Protein AF-A0A7Y2L425-F1 (afdb_monomer_lite)

Radius of gyration: 16.46 Å; chains: 1; bounding box: 48×31×35 Å

Foldseek 3Di:
DDPPVVLADPQADEDDLVDQAKDWDDDPNDIWIAGSVRHTDPPPVVVVLLVVLVDDPQWAPKGAHPDLRHQWGIWTAHPVRDIDTGGDPVNCVSVVVVVVVVVVVVVVD

Structure (mmCIF, N/CA/C/O backbone):
data_AF-A0A7Y2L425-F1
#
_entry.id   AF-A0A7Y2L425-F1
#
loop_
_atom_site.group_PDB
_atom_site.id
_atom_site.type_symbol
_atom_site.label_atom_id
_atom_site.label_alt_id
_atom_site.label_comp_id
_atom_site.label_asym_id
_atom_site.label_entity_id
_atom_site.label_seq_id
_atom_site.pdbx_PDB_ins_code
_atom_site.Cartn_x
_atom_site.Cartn_y
_atom_site.Cartn_z
_atom_site.occupancy
_atom_site.B_iso_or_equiv
_atom_site.auth_seq_id
_atom_site.auth_comp_id
_atom_site.auth_asym_id
_atom_site.auth_atom_id
_atom_site.pdbx_PDB_model_num
ATOM 1 N N . MET A 1 1 ? 22.837 11.111 -12.108 1.00 35.66 1 MET A N 1
ATOM 2 C CA . MET A 1 1 ? 21.582 11.021 -12.890 1.00 35.66 1 MET A CA 1
ATOM 3 C C . MET A 1 1 ? 21.284 9.549 -13.105 1.00 35.66 1 MET A C 1
ATOM 5 O O . MET A 1 1 ? 22.182 8.823 -13.500 1.00 35.66 1 MET A O 1
ATOM 9 N N . SER A 1 2 ? 20.118 9.104 -12.636 1.00 38.66 2 SER A N 1
ATOM 10 C CA . SER A 1 2 ? 19.879 7.753 -12.107 1.00 38.66 2 SER A CA 1
ATOM 11 C C . SER A 1 2 ? 19.571 6.710 -13.189 1.00 38.66 2 SER A C 1
ATOM 13 O O . SER A 1 2 ? 18.603 6.854 -13.930 1.00 38.66 2 SER A O 1
ATOM 15 N N . ALA A 1 3 ? 20.344 5.621 -13.206 1.00 46.97 3 ALA A N 1
ATOM 16 C CA . ALA A 1 3 ? 20.211 4.459 -14.095 1.00 46.97 3 ALA A CA 1
ATOM 17 C C . ALA A 1 3 ? 18.938 3.602 -13.870 1.00 46.97 3 ALA A C 1
ATOM 19 O O . ALA A 1 3 ? 18.804 2.522 -14.437 1.00 46.97 3 ALA A O 1
ATOM 20 N N . MET A 1 4 ? 18.012 4.041 -13.009 1.00 48.41 4 MET A N 1
ATOM 21 C CA . MET A 1 4 ? 16.749 3.339 -12.724 1.00 48.41 4 MET A CA 1
ATOM 22 C C . MET A 1 4 ? 15.590 3.781 -13.626 1.00 48.41 4 MET A C 1
ATOM 24 O O . MET A 1 4 ? 14.603 3.058 -13.731 1.00 48.41 4 MET A O 1
ATOM 28 N N . SER A 1 5 ? 15.715 4.939 -14.278 1.00 47.91 5 SER A N 1
ATOM 29 C CA . SER A 1 5 ? 14.675 5.529 -15.135 1.00 47.91 5 SER A CA 1
ATOM 30 C C . SER A 1 5 ? 14.439 4.712 -16.412 1.00 47.91 5 SER A C 1
ATOM 32 O O . SER A 1 5 ? 13.301 4.569 -16.842 1.00 47.91 5 SER A O 1
ATOM 34 N N . ASP A 1 6 ? 15.497 4.110 -16.960 1.00 55.28 6 ASP A N 1
ATOM 35 C CA . ASP A 1 6 ? 15.455 3.385 -18.240 1.00 55.28 6 ASP A CA 1
ATOM 36 C C . ASP A 1 6 ? 14.917 1.944 -18.121 1.00 55.28 6 ASP A C 1
ATOM 38 O O . ASP A 1 6 ? 14.794 1.247 -19.123 1.00 55.28 6 ASP A O 1
ATOM 42 N N . LEU A 1 7 ? 14.601 1.474 -16.905 1.00 65.62 7 LEU A N 1
ATOM 43 C CA . LEU A 1 7 ? 14.089 0.115 -16.647 1.00 65.62 7 LEU A CA 1
ATOM 44 C C . LEU A 1 7 ? 12.586 0.076 -16.344 1.00 65.62 7 LEU A C 1
ATOM 46 O O . LEU A 1 7 ? 12.045 -0.987 -16.032 1.00 65.62 7 LEU A O 1
ATOM 50 N N . LEU A 1 8 ? 11.913 1.228 -16.356 1.00 71.00 8 LEU A N 1
ATOM 51 C CA . LEU A 1 8 ? 10.495 1.309 -16.039 1.00 71.00 8 LEU A CA 1
ATOM 52 C C . LEU A 1 8 ? 9.668 1.194 -17.329 1.00 71.00 8 LEU A C 1
ATOM 54 O O . LEU A 1 8 ? 9.938 1.928 -18.280 1.00 71.00 8 LEU A O 1
ATOM 58 N N . PRO A 1 9 ? 8.666 0.297 -17.390 1.00 78.31 9 PRO A N 1
ATOM 59 C CA . PRO A 1 9 ? 7.757 0.238 -18.528 1.00 78.31 9 PRO A CA 1
ATOM 60 C C . PRO A 1 9 ? 7.124 1.615 -18.783 1.00 78.31 9 PRO A C 1
ATOM 62 O O . PRO A 1 9 ? 6.762 2.285 -17.813 1.00 78.31 9 PRO A O 1
ATOM 65 N N . PRO A 1 10 ? 6.950 2.042 -20.048 1.00 80.88 10 PRO A N 1
ATOM 66 C CA . PRO A 1 10 ? 6.504 3.399 -20.383 1.00 80.88 10 PRO A CA 1
ATOM 67 C C . PRO A 1 10 ? 5.087 3.727 -19.890 1.00 80.88 10 PRO A C 1
ATOM 69 O O . PRO A 1 10 ? 4.695 4.888 -19.858 1.00 80.88 10 PRO A O 1
ATOM 72 N N . ASP A 1 11 ? 4.306 2.715 -19.518 1.00 87.94 11 ASP A N 1
ATOM 73 C CA . ASP A 1 11 ? 2.960 2.847 -18.970 1.00 87.94 11 ASP A CA 1
ATOM 74 C C . ASP A 1 11 ? 2.905 2.854 -17.433 1.00 87.94 11 ASP A C 1
ATOM 76 O O . ASP A 1 11 ? 1.813 2.954 -16.867 1.00 87.94 11 ASP A O 1
ATOM 80 N N . LEU A 1 12 ? 4.053 2.739 -16.758 1.00 91.56 12 LEU A N 1
ATOM 81 C CA . LEU A 1 12 ? 4.156 2.828 -15.305 1.00 91.56 12 LEU A CA 1
ATOM 82 C C . LEU A 1 12 ? 4.798 4.145 -14.874 1.00 91.56 12 LEU A C 1
ATOM 84 O O . LEU A 1 12 ? 5.555 4.776 -15.608 1.00 91.56 12 LEU A O 1
ATOM 88 N N . HIS A 1 13 ? 4.526 4.537 -13.634 1.00 91.69 13 HIS A N 1
ATOM 89 C CA . HIS A 1 13 ? 5.127 5.706 -13.008 1.00 91.69 13 HIS A CA 1
ATOM 90 C C . HIS A 1 13 ? 6.068 5.295 -11.873 1.00 91.69 13 HIS A C 1
ATOM 92 O O . HIS A 1 13 ? 5.802 4.372 -11.084 1.00 91.69 13 HIS A O 1
ATOM 98 N N . TYR A 1 14 ? 7.197 5.997 -11.773 1.00 89.31 14 TYR A N 1
ATOM 99 C CA . TYR A 1 14 ? 8.068 5.860 -10.617 1.00 89.31 14 TYR A CA 1
ATOM 100 C C . TYR A 1 14 ? 7.407 6.519 -9.401 1.00 89.31 14 TYR A C 1
ATOM 102 O O . TYR A 1 14 ? 7.014 7.680 -9.456 1.00 89.31 14 TYR A O 1
ATOM 110 N N . VAL A 1 15 ? 7.291 5.773 -8.305 1.00 92.19 15 VAL A N 1
ATOM 111 C CA . VAL A 1 15 ? 6.675 6.220 -7.052 1.00 92.19 15 VAL A CA 1
ATOM 112 C C . VAL A 1 15 ? 7.550 5.814 -5.874 1.00 92.19 15 VAL A C 1
ATOM 114 O O . VAL A 1 15 ? 8.255 4.808 -5.932 1.00 92.19 15 VAL A O 1
ATOM 117 N N . ASP A 1 16 ? 7.485 6.588 -4.801 1.00 90.31 16 ASP A N 1
ATOM 118 C CA . ASP A 1 16 ? 8.221 6.352 -3.561 1.00 90.31 16 ASP A CA 1
ATOM 119 C C . ASP A 1 16 ? 7.233 6.372 -2.388 1.00 90.31 16 ASP A C 1
ATOM 121 O O . ASP A 1 16 ? 6.283 7.155 -2.395 1.00 90.31 16 ASP A O 1
ATOM 125 N N . ASP A 1 17 ? 7.435 5.512 -1.387 1.00 91.44 17 ASP A N 1
ATOM 126 C CA . ASP A 1 17 ? 6.523 5.408 -0.245 1.00 91.44 17 ASP A CA 1
ATOM 127 C C . ASP A 1 17 ? 6.728 6.474 0.841 1.00 91.44 17 ASP A C 1
ATOM 129 O O . ASP A 1 17 ? 6.056 6.459 1.870 1.00 91.44 17 ASP A O 1
ATOM 133 N N . THR A 1 18 ? 7.625 7.427 0.596 1.00 93.12 18 THR A N 1
ATOM 134 C CA . THR A 1 18 ? 7.714 8.706 1.311 1.00 93.12 18 THR A CA 1
ATOM 135 C C . THR A 1 18 ? 6.699 9.735 0.814 1.00 93.12 18 THR A C 1
ATOM 137 O O . THR A 1 18 ? 6.432 10.716 1.509 1.00 93.12 18 THR A O 1
ATOM 140 N N . GLN A 1 19 ? 6.110 9.524 -0.368 1.00 92.12 19 GLN A N 1
ATOM 141 C CA . GLN A 1 19 ? 5.046 10.380 -0.885 1.00 92.12 19 GLN A CA 1
ATOM 142 C C . GLN A 1 19 ? 3.729 10.110 -0.140 1.00 92.12 19 GLN A C 1
ATOM 144 O O . GLN A 1 19 ? 3.510 8.988 0.333 1.00 92.12 19 GLN A O 1
ATOM 149 N N . PRO A 1 20 ? 2.811 11.092 -0.060 1.00 95.31 20 PRO A N 1
ATOM 150 C CA . PRO A 1 20 ? 1.486 10.867 0.504 1.00 95.31 20 PRO A CA 1
ATOM 151 C C . PRO A 1 20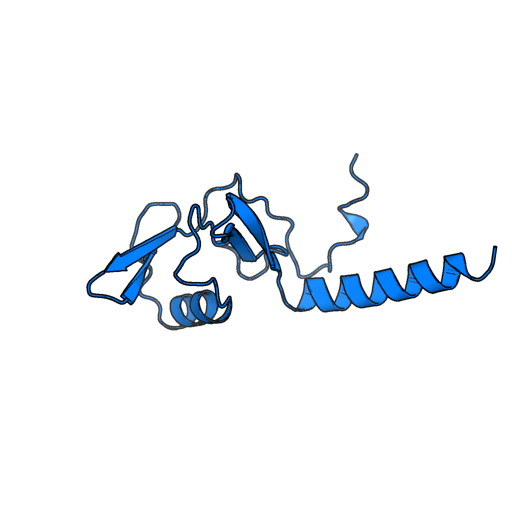 ? 0.782 9.696 -0.196 1.00 95.31 20 PRO A C 1
ATOM 153 O O . PRO A 1 20 ? 0.758 9.608 -1.422 1.00 95.31 20 PRO A O 1
ATOM 156 N N . GLY A 1 21 ? 0.234 8.773 0.589 1.00 96.56 21 GLY A N 1
ATOM 157 C CA . GLY A 1 21 ? -0.384 7.554 0.079 1.00 96.56 21 GLY A CA 1
ATOM 158 C C . GLY A 1 21 ? -1.682 7.222 0.788 1.00 96.56 21 GLY A C 1
ATOM 159 O O . GLY A 1 21 ? -2.051 7.825 1.794 1.00 96.56 21 GLY A O 1
ATOM 160 N N . ILE A 1 22 ? -2.362 6.217 0.255 1.00 98.50 22 ILE A N 1
ATOM 161 C CA . ILE A 1 22 ? -3.568 5.661 0.845 1.00 98.50 22 ILE A CA 1
ATOM 162 C C . ILE A 1 22 ? -3.189 4.905 2.120 1.00 98.50 22 ILE A C 1
ATOM 164 O O . ILE A 1 22 ? -2.263 4.089 2.145 1.00 98.50 22 ILE A O 1
ATOM 168 N N . THR A 1 23 ? -3.954 5.141 3.181 1.00 98.06 23 THR A N 1
ATOM 169 C CA . THR A 1 23 ? -3.821 4.430 4.455 1.00 98.06 23 THR A CA 1
ATOM 170 C C . THR A 1 23 ? -4.998 3.487 4.675 1.00 98.06 23 THR A C 1
ATOM 172 O O . THR A 1 23 ? -6.047 3.592 4.035 1.00 98.06 23 THR A O 1
ATOM 175 N N . ARG A 1 24 ? -4.846 2.534 5.602 1.00 97.50 24 ARG A N 1
ATOM 176 C CA . ARG A 1 24 ? -5.926 1.622 6.004 1.00 97.50 24 ARG A CA 1
ATOM 177 C C . ARG A 1 24 ? -6.146 1.647 7.511 1.00 97.50 24 ARG A C 1
ATOM 179 O O . ARG A 1 24 ? -5.189 1.670 8.279 1.00 97.50 24 ARG A O 1
ATOM 186 N N . LYS A 1 25 ? -7.404 1.554 7.943 1.00 96.38 25 LYS A N 1
ATOM 187 C CA . LYS A 1 25 ? -7.795 1.416 9.359 1.00 96.38 25 LYS A CA 1
ATOM 188 C C . LYS A 1 25 ? -8.813 0.291 9.510 1.00 96.38 25 LYS A C 1
ATOM 190 O O . LYS A 1 25 ? -9.624 0.067 8.614 1.00 96.38 25 LYS A O 1
ATOM 195 N N . LYS A 1 26 ? -8.790 -0.430 10.635 1.00 95.44 26 LYS A N 1
ATOM 196 C CA . LYS A 1 26 ? -9.825 -1.430 10.938 1.00 95.44 26 LYS A CA 1
ATOM 197 C C . LYS A 1 26 ? -11.068 -0.732 11.485 1.00 95.44 26 LYS A C 1
ATOM 199 O O . LYS A 1 26 ? -11.002 -0.108 12.536 1.00 95.44 26 LYS A O 1
ATOM 204 N N . LEU A 1 27 ? -12.200 -0.888 10.804 1.00 94.06 27 LEU A N 1
ATOM 205 C CA . LEU A 1 27 ? -13.522 -0.451 11.248 1.00 94.06 27 LEU A CA 1
ATOM 206 C C . LEU A 1 27 ? -14.450 -1.667 11.295 1.00 94.06 27 LEU A C 1
ATOM 208 O O . LEU A 1 27 ? -14.643 -2.338 10.282 1.00 94.06 27 LEU A O 1
ATOM 212 N N . ARG A 1 28 ? -15.030 -1.960 12.467 1.00 93.44 28 ARG A N 1
ATOM 213 C CA . ARG A 1 28 ? -15.993 -3.068 12.658 1.00 93.44 28 ARG A CA 1
ATOM 214 C C . ARG A 1 28 ? -15.506 -4.407 12.063 1.00 93.44 28 ARG A C 1
ATOM 216 O O . ARG A 1 28 ? -16.251 -5.109 11.388 1.00 9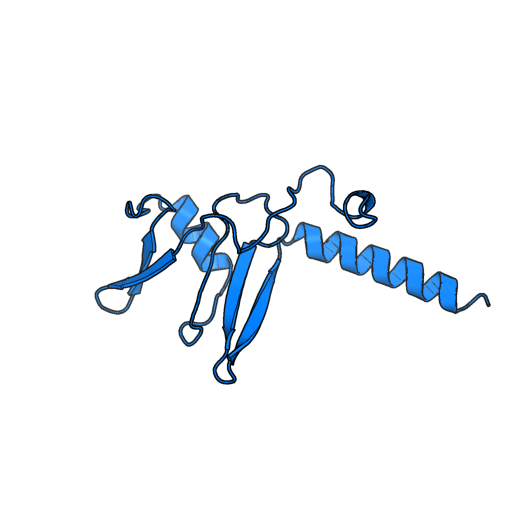3.44 28 ARG A O 1
ATOM 223 N N . GLY A 1 29 ? -14.225 -4.727 12.261 1.00 91.75 29 GLY A N 1
ATOM 224 C CA . GLY A 1 29 ? -13.609 -5.977 11.794 1.00 91.75 29 GLY A CA 1
ATOM 225 C C . GLY A 1 29 ? -13.167 -6.008 10.324 1.00 91.75 29 GLY A C 1
ATOM 226 O O . GLY A 1 29 ? -12.546 -6.985 9.915 1.00 91.75 29 GLY A O 1
ATOM 227 N N . LYS A 1 30 ? -13.414 -4.955 9.535 1.00 93.25 30 LYS A N 1
ATOM 228 C CA . LYS A 1 30 ? -12.979 -4.849 8.130 1.00 93.25 30 LYS A CA 1
ATOM 229 C C . LYS A 1 30 ? -12.001 -3.694 7.942 1.00 93.25 30 LYS A C 1
ATOM 231 O O . LYS A 1 30 ? -11.989 -2.755 8.735 1.00 93.25 30 LYS A O 1
ATOM 236 N N . PHE A 1 31 ? -11.179 -3.747 6.898 1.00 97.31 31 PHE A N 1
ATOM 237 C CA . PHE A 1 31 ? -10.362 -2.596 6.522 1.00 97.31 31 PHE A CA 1
ATOM 238 C C . PHE A 1 31 ? -11.208 -1.549 5.794 1.00 97.31 31 PHE A C 1
ATOM 240 O O . PHE A 1 31 ? -12.012 -1.880 4.926 1.00 97.31 31 PHE A O 1
ATOM 247 N N . ALA A 1 32 ? -11.012 -0.289 6.169 1.00 97.88 32 ALA A N 1
ATOM 248 C CA . ALA A 1 32 ? -11.445 0.886 5.432 1.00 97.88 32 ALA A CA 1
ATOM 249 C C . ALA A 1 32 ? -10.210 1.664 4.981 1.00 97.88 32 ALA A C 1
ATOM 251 O O . ALA A 1 32 ? -9.212 1.713 5.709 1.00 97.88 32 ALA A O 1
ATOM 252 N N . TYR A 1 33 ? -10.298 2.257 3.796 1.00 98.44 33 TYR A N 1
ATOM 253 C CA . TYR A 1 33 ? -9.204 2.973 3.156 1.00 98.44 33 TYR A CA 1
ATOM 254 C C . TYR A 1 33 ? -9.462 4.472 3.168 1.00 98.44 33 TYR A C 1
ATOM 256 O O . TYR A 1 33 ? -10.614 4.910 3.116 1.00 98.44 33 TYR A O 1
ATOM 264 N N . PHE A 1 34 ? -8.382 5.234 3.271 1.00 98.44 34 PHE A N 1
ATOM 265 C CA . PHE A 1 34 ? -8.408 6.686 3.336 1.00 98.44 34 PHE A CA 1
ATOM 266 C C . PHE A 1 34 ? -7.355 7.230 2.388 1.00 98.44 34 PHE A C 1
ATOM 268 O O . PHE A 1 34 ? -6.238 6.710 2.371 1.00 98.44 34 PHE A O 1
ATOM 275 N N . ASP A 1 35 ? -7.728 8.230 1.605 1.00 97.81 35 ASP A N 1
ATOM 276 C CA . ASP A 1 35 ? -6.819 8.916 0.697 1.00 97.81 35 ASP A CA 1
ATOM 277 C C . ASP A 1 35 ? -5.774 9.752 1.470 1.00 97.81 35 ASP A C 1
ATOM 279 O O . ASP A 1 35 ? -5.815 9.806 2.709 1.00 97.81 35 ASP A O 1
ATOM 283 N N . PRO A 1 36 ? -4.802 10.369 0.772 1.00 96.62 36 PRO A N 1
ATOM 284 C CA . PRO A 1 36 ? -3.785 11.198 1.412 1.00 96.62 36 PRO A CA 1
ATOM 285 C C . PRO A 1 36 ? -4.329 12.375 2.231 1.00 96.62 36 PRO A C 1
ATOM 287 O O . PRO A 1 36 ? -3.683 12.779 3.198 1.00 96.62 36 PRO A O 1
ATOM 290 N N . ASP A 1 37 ? -5.514 12.883 1.889 1.00 96.69 37 ASP A N 1
ATOM 291 C CA . ASP A 1 37 ? -6.183 13.978 2.600 1.00 96.69 37 ASP A CA 1
ATOM 292 C C . ASP A 1 37 ? -6.973 13.476 3.825 1.00 96.69 37 ASP A C 1
ATOM 294 O O . ASP A 1 37 ? -7.506 14.255 4.618 1.00 96.69 37 ASP A O 1
ATOM 298 N N . GLY A 1 38 ? -7.027 12.156 4.026 1.00 96.69 38 GLY A N 1
ATOM 299 C CA . GLY A 1 38 ? -7.720 11.508 5.133 1.00 96.69 38 GLY A CA 1
ATOM 300 C C . GLY A 1 38 ? -9.210 11.286 4.880 1.00 96.69 38 GLY A C 1
ATOM 301 O O . GLY A 1 38 ? -9.919 10.849 5.793 1.00 96.69 38 GLY A O 1
ATOM 302 N N . GLN A 1 39 ? -9.690 11.533 3.663 1.00 97.75 39 GLN A N 1
ATOM 303 C CA . GLN A 1 39 ? -11.065 11.275 3.271 1.00 97.75 39 GLN A CA 1
ATOM 304 C C . GLN A 1 39 ? -11.254 9.783 2.978 1.00 97.75 39 GLN A C 1
ATOM 306 O O . GLN A 1 39 ? -10.396 9.085 2.434 1.00 97.75 39 GLN A O 1
ATOM 311 N N . ARG A 1 40 ? -12.396 9.240 3.410 1.00 97.94 40 ARG A N 1
ATOM 312 C CA . ARG A 1 40 ? -12.681 7.811 3.254 1.00 97.94 40 ARG A CA 1
ATOM 313 C C . ARG A 1 40 ? -12.941 7.482 1.786 1.00 97.94 40 ARG A C 1
ATOM 315 O O . ARG A 1 40 ? -13.863 8.030 1.188 1.00 97.94 40 ARG A O 1
ATOM 322 N N . ILE A 1 41 ? -12.224 6.487 1.274 1.00 98.00 41 ILE A N 1
ATOM 323 C CA . ILE A 1 41 ? -12.452 5.920 -0.055 1.00 98.00 41 ILE A CA 1
ATOM 324 C C . ILE A 1 41 ? -13.643 4.958 0.028 1.00 98.00 41 ILE A C 1
ATOM 326 O O . ILE A 1 41 ? -13.589 3.931 0.715 1.00 98.00 41 ILE A O 1
ATOM 330 N N . SER A 1 42 ? -14.738 5.311 -0.646 1.00 97.00 42 SER A N 1
ATOM 331 C CA . SER A 1 42 ? -15.954 4.490 -0.753 1.00 97.00 42 SER A CA 1
ATOM 332 C C . SER A 1 42 ? -16.228 3.973 -2.162 1.00 97.00 42 SER A C 1
ATOM 334 O O . SER A 1 42 ? -17.165 3.192 -2.325 1.00 97.00 42 SER A O 1
ATOM 336 N N . ASP A 1 43 ? -15.435 4.382 -3.156 1.00 97.62 43 ASP A N 1
ATOM 337 C CA . ASP A 1 43 ? -15.553 3.867 -4.518 1.00 97.62 43 ASP A CA 1
ATOM 338 C C . ASP A 1 43 ? -15.293 2.345 -4.546 1.00 97.62 43 ASP A C 1
ATOM 340 O O . ASP A 1 43 ? -14.222 1.897 -4.118 1.00 97.62 43 ASP A O 1
ATOM 344 N N . PRO A 1 44 ? -16.253 1.523 -5.010 1.00 97.50 44 PRO A N 1
ATOM 345 C CA . PRO A 1 44 ? -16.102 0.072 -4.995 1.00 97.50 44 PRO A CA 1
ATOM 346 C C . PRO A 1 44 ? -14.942 -0.437 -5.855 1.00 97.50 44 PRO A C 1
ATOM 348 O O . PRO A 1 44 ? -14.302 -1.417 -5.470 1.00 97.50 44 PRO A O 1
ATOM 351 N N . GLY A 1 45 ? -14.662 0.213 -6.990 1.00 97.88 45 GLY A N 1
ATOM 352 C CA . GLY A 1 45 ? -13.586 -0.179 -7.901 1.00 97.88 45 GLY A CA 1
ATOM 353 C C . GLY A 1 45 ? -12.215 0.032 -7.267 1.00 97.88 45 GLY A C 1
ATOM 354 O O . GLY A 1 45 ? -11.375 -0.870 -7.267 1.00 97.88 45 GLY A O 1
ATOM 355 N N . GLU A 1 46 ? -12.025 1.179 -6.627 1.00 97.44 46 GLU A N 1
ATOM 356 C CA . GLU A 1 46 ? -10.797 1.513 -5.916 1.00 97.44 46 GLU A CA 1
ATOM 357 C C . GLU A 1 46 ? -10.586 0.610 -4.693 1.00 97.44 46 GLU A C 1
ATOM 359 O O . GLU A 1 46 ? -9.504 0.057 -4.485 1.00 97.44 46 GLU A O 1
ATOM 364 N N . VAL A 1 47 ? -11.644 0.350 -3.918 1.00 97.81 47 VAL A N 1
ATOM 365 C CA . VAL A 1 47 ? -11.589 -0.607 -2.801 1.00 97.81 47 VAL A CA 1
ATOM 366 C C . VAL A 1 47 ? -11.235 -2.014 -3.295 1.00 97.81 47 VAL A C 1
ATOM 368 O O . VAL A 1 47 ? -10.433 -2.706 -2.662 1.00 97.81 47 VAL A O 1
ATOM 371 N N . GLN A 1 48 ? -11.801 -2.460 -4.419 1.00 97.75 48 GLN A N 1
ATOM 372 C CA . GLN A 1 48 ? -11.477 -3.757 -5.014 1.00 97.75 48 GLN A CA 1
ATOM 373 C C . GLN A 1 48 ? -10.013 -3.820 -5.466 1.00 97.75 48 GLN A C 1
ATOM 375 O O . GLN A 1 48 ? -9.329 -4.798 -5.152 1.00 97.75 48 GLN A O 1
ATOM 380 N N . ARG A 1 49 ? -9.512 -2.772 -6.132 1.00 97.19 49 ARG A N 1
ATOM 381 C CA . ARG A 1 49 ? -8.108 -2.650 -6.550 1.00 97.19 49 ARG A CA 1
ATOM 382 C C . ARG A 1 49 ? -7.162 -2.783 -5.360 1.00 97.19 49 ARG A C 1
ATOM 384 O O . ARG A 1 49 ? -6.230 -3.585 -5.401 1.00 97.19 49 ARG A O 1
ATOM 391 N N . ILE A 1 50 ? -7.423 -2.047 -4.280 1.00 97.81 50 ILE A N 1
ATOM 392 C CA . ILE A 1 50 ? -6.580 -2.072 -3.081 1.00 97.81 50 ILE A CA 1
ATOM 393 C C . ILE A 1 50 ? -6.630 -3.448 -2.400 1.00 97.81 50 ILE A C 1
ATOM 395 O O . ILE A 1 50 ? -5.595 -3.975 -1.987 1.00 97.81 50 ILE A O 1
ATOM 399 N N . ASN A 1 51 ? -7.810 -4.067 -2.306 1.00 97.06 51 ASN A N 1
ATOM 400 C CA . ASN A 1 51 ? -7.952 -5.418 -1.755 1.00 97.06 51 ASN A CA 1
ATOM 401 C C . ASN A 1 51 ? -7.162 -6.462 -2.563 1.00 97.06 51 ASN A C 1
ATOM 403 O O . ASN A 1 51 ? -6.549 -7.355 -1.973 1.00 97.06 51 ASN A O 1
ATOM 407 N N . ALA A 1 52 ? -7.119 -6.329 -3.892 1.00 96.81 52 ALA A N 1
ATOM 408 C CA . ALA A 1 52 ? -6.384 -7.232 -4.779 1.00 96.81 52 ALA A CA 1
ATOM 409 C C . ALA A 1 52 ? -4.858 -7.206 -4.559 1.00 96.81 52 ALA A C 1
ATOM 411 O O . ALA A 1 52 ? -4.172 -8.166 -4.910 1.00 96.81 52 ALA A O 1
ATOM 412 N N . LEU A 1 53 ? -4.316 -6.168 -3.908 1.00 96.50 53 LEU A N 1
ATOM 413 C CA . LEU A 1 53 ? -2.901 -6.121 -3.510 1.00 96.50 53 LEU A CA 1
ATOM 414 C C . LEU A 1 53 ? -2.543 -7.164 -2.436 1.00 96.50 53 LEU A C 1
ATOM 416 O O . LEU A 1 53 ? -1.357 -7.417 -2.196 1.00 96.50 53 LEU A O 1
ATOM 420 N N . ALA A 1 54 ? -3.550 -7.748 -1.770 1.00 96.19 54 ALA A N 1
ATOM 421 C CA . ALA A 1 54 ? -3.400 -8.799 -0.766 1.00 96.19 54 ALA A CA 1
ATOM 422 C C . ALA A 1 54 ? -2.342 -8.456 0.306 1.00 96.19 54 ALA A C 1
ATOM 424 O O . ALA A 1 54 ? -1.462 -9.258 0.641 1.00 96.19 54 ALA A O 1
ATOM 425 N N . VAL A 1 55 ? -2.396 -7.225 0.832 1.00 97.06 55 VAL A N 1
ATOM 426 C CA . VAL A 1 55 ? -1.532 -6.784 1.938 1.00 97.06 55 VAL A CA 1
ATOM 427 C C . VAL A 1 55 ? -1.995 -7.476 3.228 1.00 97.06 55 VAL A C 1
ATOM 429 O O . VAL A 1 55 ? -3.103 -7.183 3.696 1.00 97.06 55 VAL A O 1
ATOM 432 N N . PRO A 1 56 ? -1.184 -8.361 3.845 1.00 97.06 56 PRO A N 1
ATOM 433 C CA . PRO A 1 56 ? -1.624 -9.176 4.972 1.00 97.06 56 PRO A CA 1
ATOM 434 C C . PRO A 1 56 ? -2.187 -8.339 6.128 1.00 97.06 56 PRO A C 1
ATOM 436 O O . PRO A 1 56 ? -1.634 -7.279 6.441 1.00 97.06 56 PRO A O 1
ATOM 439 N N . PRO A 1 57 ? -3.252 -8.793 6.814 1.00 96.38 57 PRO A N 1
ATOM 440 C CA . PRO A 1 57 ? -3.865 -8.040 7.910 1.00 96.38 57 PRO A CA 1
ATOM 441 C C . PRO A 1 57 ? -2.944 -7.750 9.099 1.00 96.38 57 PRO A C 1
ATOM 443 O O . PRO A 1 57 ? -3.220 -6.821 9.854 1.00 96.38 57 PRO A O 1
ATOM 446 N N . ALA A 1 58 ? -1.887 -8.548 9.275 1.00 96.06 58 ALA A N 1
ATOM 447 C CA . ALA A 1 58 ? -0.903 -8.395 10.344 1.00 96.06 58 ALA A CA 1
ATOM 448 C C . ALA A 1 58 ? 0.174 -7.339 10.045 1.00 96.06 58 ALA A C 1
ATOM 450 O O . ALA A 1 58 ? 0.929 -6.990 10.945 1.00 96.06 58 ALA A O 1
ATOM 451 N N . TYR A 1 59 ? 0.274 -6.848 8.803 1.00 97.69 59 TYR A N 1
ATOM 452 C CA . TYR A 1 59 ? 1.292 -5.855 8.460 1.00 97.69 59 TYR A CA 1
ATOM 453 C C . TYR A 1 59 ? 0.975 -4.494 9.085 1.00 97.69 59 TYR A C 1
ATOM 455 O O . TYR A 1 59 ? -0.171 -4.027 9.006 1.00 97.69 59 TYR A O 1
ATOM 463 N N . THR A 1 60 ?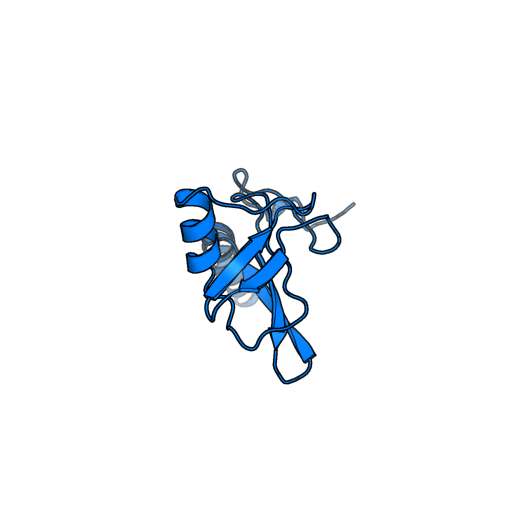 2.006 -3.863 9.644 1.00 97.06 60 THR A N 1
ATOM 464 C CA . THR A 1 60 ? 1.992 -2.492 10.177 1.00 97.06 60 THR A CA 1
ATOM 465 C C . THR A 1 60 ? 2.640 -1.520 9.190 1.00 97.06 60 THR A C 1
ATOM 467 O O . THR A 1 60 ? 3.138 -1.950 8.150 1.00 97.06 60 THR A O 1
ATOM 470 N N . ASP A 1 61 ? 2.582 -0.215 9.476 1.00 96.38 61 ASP A N 1
ATOM 471 C CA . ASP A 1 61 ? 3.161 0.859 8.649 1.00 96.38 61 ASP A CA 1
ATOM 472 C C . ASP A 1 61 ? 2.847 0.702 7.156 1.00 96.38 61 ASP A C 1
ATOM 474 O O . ASP A 1 61 ? 3.729 0.728 6.299 1.00 96.38 61 ASP A O 1
ATOM 478 N N . VAL A 1 62 ? 1.573 0.434 6.859 1.00 98.12 62 VAL A N 1
ATOM 479 C CA . VAL A 1 62 ? 1.129 0.164 5.494 1.00 98.12 62 VAL A CA 1
ATOM 480 C C . VAL A 1 62 ? 0.934 1.468 4.740 1.00 98.12 62 VAL A C 1
ATOM 482 O O . VAL A 1 62 ? 0.080 2.273 5.112 1.00 98.12 62 VAL A O 1
ATOM 485 N N . TRP A 1 63 ? 1.669 1.600 3.642 1.00 98.44 63 TRP A N 1
ATOM 486 C CA . TRP A 1 63 ? 1.477 2.616 2.617 1.00 98.44 63 TRP A CA 1
ATOM 487 C C . TRP A 1 63 ? 0.926 1.951 1.358 1.00 98.44 63 TRP A C 1
ATOM 489 O O . TRP A 1 63 ? 1.398 0.886 0.952 1.00 98.44 63 TRP A O 1
ATOM 499 N N . ILE A 1 64 ? -0.088 2.552 0.744 1.00 98.56 64 ILE A N 1
ATOM 500 C CA . ILE A 1 64 ? -0.686 2.083 -0.508 1.00 98.56 64 ILE A CA 1
ATOM 501 C C . ILE A 1 64 ? -0.597 3.220 -1.524 1.00 98.56 64 ILE A C 1
ATOM 503 O O . ILE A 1 64 ? -0.932 4.363 -1.220 1.00 98.56 64 ILE A O 1
ATOM 507 N N . CYS A 1 65 ? -0.155 2.917 -2.739 1.00 97.88 65 CYS A N 1
ATOM 508 C CA . CYS A 1 65 ? -0.018 3.921 -3.783 1.00 97.88 65 CYS A CA 1
ATOM 509 C C . CYS A 1 65 ? -1.399 4.423 -4.242 1.00 97.88 65 CYS A C 1
ATOM 511 O O . CYS A 1 65 ? -2.287 3.621 -4.567 1.00 97.88 65 CYS A O 1
ATOM 513 N N . ALA A 1 66 ? -1.560 5.748 -4.285 1.00 96.25 66 ALA A N 1
ATOM 514 C CA . ALA A 1 66 ? -2.756 6.397 -4.820 1.00 96.25 66 ALA A CA 1
ATOM 515 C C . ALA A 1 66 ? -2.852 6.270 -6.349 1.00 96.25 66 ALA A C 1
ATOM 517 O O . ALA A 1 66 ? -3.947 6.245 -6.900 1.00 96.25 66 ALA A O 1
ATOM 518 N N . ASP A 1 67 ? -1.713 6.135 -7.031 1.00 95.12 67 ASP A N 1
ATOM 519 C CA . ASP A 1 67 ? -1.667 5.934 -8.472 1.00 95.12 67 ASP A CA 1
ATOM 520 C C . ASP A 1 67 ? -1.729 4.432 -8.822 1.00 95.12 67 ASP A C 1
ATOM 522 O O . ASP A 1 67 ? -0.815 3.670 -8.476 1.00 95.12 67 ASP A O 1
ATOM 526 N N . PRO A 1 68 ? -2.767 3.958 -9.537 1.00 94.81 68 PRO A N 1
ATOM 527 C CA . PRO A 1 68 ? -2.840 2.569 -9.986 1.00 94.81 68 PRO A CA 1
ATOM 528 C C . PRO A 1 68 ? -1.714 2.177 -10.957 1.00 94.81 68 PRO A C 1
ATOM 530 O O . PRO A 1 68 ? -1.442 0.989 -11.108 1.00 94.81 68 PRO A O 1
ATOM 533 N N . ARG A 1 69 ? -1.042 3.141 -11.600 1.00 94.75 69 ARG A N 1
ATOM 534 C CA . ARG A 1 69 ? 0.098 2.918 -12.506 1.00 94.75 69 ARG A CA 1
ATOM 535 C C . ARG A 1 69 ? 1.455 3.056 -11.815 1.00 94.75 69 ARG A C 1
ATOM 537 O O . ARG A 1 69 ? 2.490 2.904 -12.461 1.00 94.75 69 ARG A O 1
ATOM 544 N N . GLY A 1 70 ? 1.489 3.287 -10.502 1.00 94.81 70 GLY A N 1
ATOM 545 C CA . GLY A 1 70 ? 2.732 3.267 -9.735 1.00 94.81 70 GLY A CA 1
ATOM 546 C C . GLY A 1 70 ? 3.388 1.883 -9.770 1.00 94.81 70 GLY A C 1
ATOM 547 O O . GLY A 1 70 ? 2.760 0.880 -9.425 1.00 94.81 70 GLY A O 1
ATOM 548 N N . HIS A 1 71 ? 4.667 1.807 -10.154 1.00 93.56 71 HIS A N 1
ATOM 549 C CA . HIS A 1 71 ? 5.385 0.526 -10.250 1.00 93.56 71 HIS A CA 1
ATOM 550 C C . HIS A 1 71 ? 5.402 -0.247 -8.916 1.00 93.56 71 HIS A C 1
ATOM 552 O O . HIS A 1 71 ? 5.292 -1.477 -8.895 1.00 93.56 71 HIS A O 1
ATOM 558 N N . MET A 1 72 ? 5.475 0.477 -7.798 1.00 95.06 72 MET A N 1
ATOM 559 C CA . MET A 1 72 ? 5.232 -0.012 -6.447 1.00 95.06 72 MET A CA 1
ATOM 560 C C . MET A 1 72 ? 3.802 0.345 -6.037 1.00 95.06 72 MET A C 1
ATOM 562 O O . MET A 1 72 ? 3.374 1.487 -6.148 1.00 95.06 72 MET A O 1
ATOM 566 N N . GLN A 1 73 ? 3.050 -0.640 -5.557 1.00 97.75 73 GLN A N 1
ATOM 567 C CA . GLN A 1 73 ? 1.631 -0.484 -5.236 1.00 97.75 73 GLN A CA 1
ATOM 568 C C . GLN A 1 73 ? 1.340 -0.478 -3.741 1.00 97.75 73 GLN A C 1
ATOM 570 O O . GLN A 1 73 ? 0.366 0.138 -3.318 1.00 97.75 73 GLN A O 1
ATOM 575 N N . ALA A 1 74 ? 2.174 -1.127 -2.931 1.00 98.12 74 ALA A N 1
ATOM 576 C CA . ALA A 1 74 ? 2.100 -0.993 -1.483 1.00 98.12 74 ALA A CA 1
ATOM 577 C C . ALA A 1 74 ? 3.419 -1.364 -0.809 1.00 98.12 74 ALA A C 1
ATOM 579 O O . ALA A 1 74 ? 4.187 -2.188 -1.318 1.00 98.12 74 ALA A O 1
ATOM 580 N N . THR A 1 75 ? 3.616 -0.825 0.386 1.00 98.25 75 THR A N 1
ATOM 581 C CA . THR A 1 75 ? 4.613 -1.290 1.346 1.00 98.25 75 THR A CA 1
ATOM 582 C C . THR A 1 75 ? 3.954 -1.570 2.693 1.00 98.25 75 THR A C 1
ATOM 584 O O . THR A 1 75 ? 2.817 -1.182 2.960 1.00 98.25 75 THR A O 1
ATOM 587 N N . GLY A 1 76 ? 4.644 -2.328 3.535 1.00 98.00 76 GLY A N 1
ATOM 588 C CA . GLY A 1 76 ? 4.251 -2.563 4.920 1.00 98.00 76 GLY A CA 1
ATOM 589 C C . GLY A 1 76 ? 5.342 -3.311 5.666 1.00 98.00 76 GLY A C 1
ATOM 590 O O . GLY A 1 76 ? 6.248 -3.871 5.049 1.00 98.00 76 GLY A O 1
ATOM 591 N N . ARG A 1 77 ? 5.268 -3.337 6.992 1.00 98.19 77 ARG A N 1
ATOM 592 C CA . ARG A 1 77 ? 6.190 -4.093 7.841 1.00 98.19 77 ARG A CA 1
ATOM 593 C C . ARG A 1 77 ? 5.576 -5.416 8.257 1.00 98.19 77 ARG A C 1
ATOM 595 O O . ARG A 1 77 ? 4.427 -5.463 8.692 1.00 98.19 77 ARG A O 1
ATOM 602 N N . ASP A 1 78 ? 6.338 -6.493 8.114 1.00 97.62 78 ASP A N 1
ATOM 603 C CA . ASP A 1 78 ? 5.932 -7.806 8.607 1.00 97.62 78 ASP A CA 1
ATOM 604 C C . ASP A 1 78 ? 6.079 -7.924 10.137 1.00 97.62 78 ASP A C 1
ATOM 606 O O . ASP A 1 78 ? 6.542 -7.008 10.816 1.00 97.62 78 ASP A O 1
ATOM 610 N N . ALA A 1 79 ? 5.719 -9.086 10.691 1.00 96.62 79 ALA A N 1
ATOM 611 C CA . ALA A 1 79 ? 5.824 -9.355 12.128 1.00 96.62 79 ALA A CA 1
ATOM 612 C C . ALA A 1 79 ? 7.264 -9.288 12.683 1.00 96.62 79 ALA A C 1
ATOM 614 O O . ALA A 1 79 ? 7.448 -9.263 13.895 1.00 96.62 79 ALA A O 1
ATOM 615 N N . ARG A 1 80 ? 8.286 -9.274 11.816 1.00 97.00 80 ARG A N 1
ATOM 616 C CA . ARG A 1 80 ? 9.703 -9.128 12.178 1.00 97.00 80 ARG A CA 1
ATOM 617 C C . ARG A 1 80 ? 10.217 -7.704 11.921 1.00 97.00 80 ARG A C 1
ATOM 619 O O . ARG A 1 80 ? 11.422 -7.481 11.969 1.00 97.00 80 ARG A O 1
ATOM 626 N N . GLY A 1 81 ? 9.334 -6.753 11.603 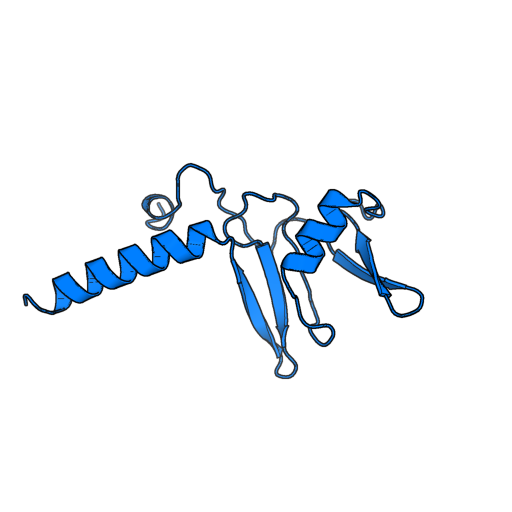1.00 95.88 81 GLY A N 1
ATOM 627 C CA . GLY A 1 81 ? 9.674 -5.359 11.308 1.00 95.88 81 GLY A CA 1
ATOM 628 C C . GLY A 1 81 ? 10.295 -5.130 9.925 1.00 95.88 81 GLY A C 1
ATOM 629 O O . GLY A 1 81 ? 10.669 -3.998 9.599 1.00 95.88 81 GLY A O 1
ATOM 630 N N . ARG A 1 82 ? 10.397 -6.172 9.089 1.00 97.75 82 ARG A N 1
ATOM 631 C CA . ARG A 1 82 ? 11.010 -6.082 7.760 1.00 97.75 82 ARG A CA 1
ATOM 632 C C . ARG A 1 82 ? 10.042 -5.418 6.796 1.00 97.75 82 ARG A C 1
ATOM 634 O O . ARG A 1 82 ? 8.865 -5.772 6.749 1.00 97.75 82 ARG A O 1
ATOM 641 N N . LYS A 1 83 ? 10.552 -4.475 6.004 1.00 97.12 83 LYS A N 1
ATOM 642 C CA . LYS A 1 83 ? 9.776 -3.806 4.959 1.00 97.12 83 LYS A CA 1
ATOM 643 C C . LYS A 1 83 ? 9.512 -4.781 3.814 1.00 97.12 83 LYS A C 1
ATOM 645 O O . LYS A 1 83 ? 10.432 -5.378 3.261 1.00 97.12 83 LYS A O 1
ATOM 650 N N . GLN A 1 84 ? 8.245 -4.938 3.473 1.00 98.00 84 GLN A N 1
ATOM 651 C CA . GLN A 1 84 ? 7.757 -5.792 2.406 1.00 98.00 84 GLN A CA 1
ATOM 652 C C . GLN A 1 84 ? 7.091 -4.941 1.331 1.00 98.00 84 GLN A C 1
ATOM 654 O O . GLN A 1 84 ? 6.410 -3.967 1.639 1.00 98.00 84 GLN A O 1
ATOM 659 N N . TYR A 1 85 ? 7.258 -5.357 0.078 1.00 96.00 85 TYR A N 1
ATOM 660 C CA . TYR A 1 85 ? 6.806 -4.625 -1.099 1.00 96.00 85 TYR A CA 1
ATOM 661 C C . TYR A 1 85 ? 5.704 -5.392 -1.840 1.00 96.00 85 TYR A C 1
ATOM 663 O O . TYR A 1 85 ? 5.647 -6.630 -1.830 1.00 96.00 85 TYR A O 1
ATOM 671 N N . ARG A 1 86 ? 4.821 -4.645 -2.498 1.00 96.19 86 ARG A N 1
ATOM 672 C CA . ARG A 1 86 ? 3.882 -5.117 -3.519 1.00 96.19 86 ARG A CA 1
ATOM 673 C C . ARG A 1 86 ? 4.112 -4.287 -4.771 1.00 96.19 86 ARG A C 1
ATOM 675 O O . ARG A 1 86 ? 4.094 -3.063 -4.699 1.00 96.19 86 ARG A O 1
ATOM 682 N N . TYR A 1 87 ? 4.315 -4.955 -5.899 1.00 94.31 87 TYR A N 1
ATOM 683 C CA . TYR A 1 87 ? 4.585 -4.311 -7.182 1.00 94.31 87 TYR A CA 1
ATOM 684 C C . TYR A 1 87 ? 3.424 -4.499 -8.150 1.00 94.31 87 TYR A C 1
ATOM 686 O O . TYR A 1 87 ? 2.722 -5.519 -8.099 1.00 94.31 87 TYR A O 1
ATOM 694 N N . HIS A 1 88 ? 3.280 -3.541 -9.062 1.00 94.19 88 HIS A N 1
ATOM 695 C CA . HIS A 1 88 ? 2.398 -3.661 -10.213 1.00 94.19 88 HIS A CA 1
ATOM 696 C C . HIS A 1 88 ? 2.730 -4.932 -11.014 1.00 94.19 88 HIS A C 1
ATOM 698 O O . HIS A 1 88 ? 3.884 -5.364 -11.071 1.00 94.19 88 HIS A O 1
ATOM 704 N N . VAL A 1 89 ? 1.725 -5.564 -11.626 1.00 90.31 89 VAL A N 1
ATOM 705 C CA . VAL A 1 89 ? 1.916 -6.830 -12.359 1.00 90.31 89 VAL A CA 1
ATOM 706 C C . VAL A 1 89 ? 2.900 -6.668 -13.521 1.00 90.31 89 VAL A C 1
ATOM 708 O O . VAL A 1 89 ? 3.866 -7.419 -13.604 1.00 90.31 89 VAL A O 1
ATOM 711 N N . ARG A 1 90 ? 2.758 -5.591 -14.305 1.00 86.62 90 ARG A N 1
ATOM 712 C CA . ARG A 1 90 ? 3.672 -5.272 -15.415 1.00 86.62 90 ARG A CA 1
ATOM 713 C C . ARG A 1 90 ? 5.116 -5.035 -14.987 1.00 86.62 90 ARG A C 1
ATOM 715 O O . ARG A 1 90 ? 6.038 -5.365 -15.722 1.00 86.62 90 ARG A O 1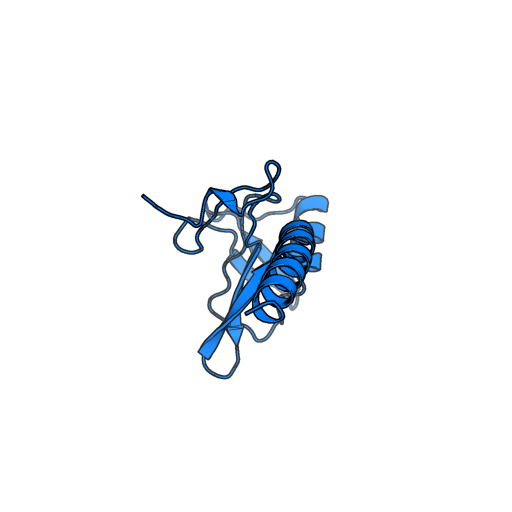
ATOM 722 N N . TRP A 1 91 ? 5.330 -4.504 -13.782 1.00 83.88 91 TRP A N 1
ATOM 723 C CA . TRP A 1 91 ? 6.684 -4.333 -13.255 1.00 83.88 91 TRP A CA 1
ATOM 724 C C . TRP A 1 91 ? 7.370 -5.685 -13.045 1.00 83.88 91 TRP A C 1
ATOM 726 O O . TRP A 1 91 ? 8.558 -5.823 -13.325 1.00 83.88 91 TRP A O 1
ATOM 736 N N . ARG A 1 92 ? 6.623 -6.698 -12.583 1.00 77.12 92 ARG A N 1
ATOM 737 C CA . ARG A 1 92 ? 7.150 -8.061 -12.436 1.00 77.12 92 ARG A CA 1
ATOM 738 C C . ARG A 1 92 ? 7.470 -8.689 -13.788 1.00 77.12 92 ARG A C 1
ATOM 740 O O . ARG A 1 92 ? 8.565 -9.206 -13.940 1.00 77.12 92 ARG A O 1
ATOM 747 N N . GLU A 1 93 ? 6.574 -8.564 -14.763 1.00 80.88 93 GLU A N 1
ATOM 748 C CA . GLU A 1 93 ? 6.765 -9.113 -16.115 1.00 80.88 93 GLU A CA 1
ATOM 749 C C . GLU A 1 93 ? 8.056 -8.603 -16.775 1.00 80.88 93 GLU A C 1
ATOM 751 O O . GLU A 1 93 ? 8.849 -9.398 -17.280 1.00 80.88 93 GLU A O 1
ATOM 756 N N . VAL A 1 94 ? 8.311 -7.292 -16.707 1.00 73.75 94 VAL A N 1
ATOM 757 C CA . VAL A 1 94 ? 9.516 -6.688 -17.302 1.00 73.75 94 VAL A CA 1
ATOM 758 C C . VAL A 1 94 ? 10.775 -7.017 -16.502 1.00 73.75 94 VAL A C 1
ATOM 760 O O . VAL A 1 94 ? 11.794 -7.386 -17.078 1.00 73.75 94 VAL A O 1
ATOM 763 N N . ARG A 1 95 ? 10.714 -6.978 -15.166 1.00 71.56 95 ARG A N 1
ATOM 764 C CA . ARG A 1 95 ? 11.865 -7.335 -14.321 1.00 71.56 95 ARG A CA 1
ATOM 765 C C . ARG A 1 95 ? 12.258 -8.802 -14.430 1.00 71.56 95 ARG A C 1
ATOM 767 O O . ARG A 1 95 ? 13.449 -9.100 -14.333 1.00 71.56 95 ARG A O 1
ATOM 774 N N . ASP A 1 96 ? 11.293 -9.697 -14.600 1.00 61.66 96 ASP A N 1
ATOM 775 C CA . ASP A 1 96 ? 11.566 -11.110 -14.832 1.00 61.66 96 ASP A CA 1
ATOM 776 C C . ASP A 1 96 ? 12.255 -11.282 -16.193 1.00 61.66 96 ASP A C 1
ATOM 778 O O . ASP A 1 96 ? 13.327 -11.888 -16.243 1.00 61.66 96 ASP A O 1
ATOM 782 N N . ALA A 1 97 ? 11.741 -10.658 -17.261 1.00 60.12 97 ALA A N 1
ATOM 783 C CA . ALA A 1 97 ? 12.364 -10.675 -18.590 1.00 60.12 97 ALA A CA 1
ATOM 784 C C . ALA A 1 97 ? 13.806 -10.119 -18.588 1.00 60.12 97 ALA A C 1
ATOM 786 O O . ALA A 1 97 ? 14.724 -10.772 -19.092 1.00 60.12 97 ALA A O 1
ATOM 787 N N . ASP A 1 98 ? 14.036 -8.974 -17.941 1.00 58.94 98 ASP A N 1
ATOM 788 C CA . ASP A 1 98 ? 15.359 -8.342 -17.847 1.00 58.94 98 ASP A CA 1
ATOM 789 C C . ASP A 1 98 ? 16.350 -9.171 -17.025 1.00 58.94 98 ASP A C 1
ATOM 791 O O . ASP A 1 98 ? 17.541 -9.247 -17.346 1.00 58.94 98 ASP A O 1
ATOM 795 N N . LYS A 1 99 ? 15.878 -9.816 -15.949 1.00 56.16 99 LYS A N 1
ATOM 796 C CA . LYS A 1 99 ? 16.718 -10.692 -15.123 1.00 56.16 99 LYS A CA 1
ATOM 797 C C . LYS A 1 99 ? 17.150 -11.934 -15.907 1.00 56.16 99 LYS A C 1
ATOM 799 O O . LYS A 1 99 ? 18.296 -12.354 -15.753 1.00 56.16 99 LYS A O 1
ATOM 804 N N . TYR A 1 100 ? 16.291 -12.483 -16.772 1.00 44.66 100 TYR A N 1
ATOM 805 C CA . TYR A 1 100 ? 16.675 -13.560 -17.693 1.00 44.66 100 TYR A CA 1
ATOM 806 C C . TYR A 1 100 ? 17.652 -13.092 -18.774 1.00 44.66 100 TYR A C 1
ATOM 808 O O . TYR A 1 100 ? 18.576 -13.836 -19.098 1.00 44.66 100 TYR A O 1
ATOM 816 N N . SER A 1 101 ? 17.503 -11.871 -19.297 1.00 51.78 101 SER A N 1
ATOM 817 C CA . SER A 1 101 ? 18.446 -11.332 -20.283 1.00 51.78 101 SER A CA 1
ATOM 818 C C . SER A 1 101 ? 19.845 -11.151 -19.682 1.00 51.78 101 SER A C 1
ATOM 820 O O . SER A 1 101 ? 20.822 -11.623 -20.250 1.00 51.78 101 SER A O 1
ATOM 822 N N . ARG A 1 102 ? 19.948 -10.596 -18.466 1.00 52.38 102 ARG A N 1
ATOM 823 C CA . ARG A 1 102 ? 21.247 -10.412 -17.787 1.00 52.38 102 ARG A CA 1
ATOM 824 C C . ARG A 1 102 ? 21.903 -11.718 -17.329 1.00 52.38 102 ARG A C 1
ATOM 826 O O . ARG A 1 102 ? 23.124 -11.786 -17.251 1.00 52.38 102 ARG A O 1
ATOM 833 N N . LEU A 1 103 ? 21.120 -12.757 -17.023 1.00 53.12 103 LEU A N 1
ATOM 834 C CA . LEU A 1 103 ? 21.661 -14.091 -16.727 1.00 53.12 103 LEU A CA 1
ATOM 835 C C . LEU A 1 103 ? 22.222 -14.786 -17.977 1.00 53.12 103 LEU A C 1
ATOM 837 O O . LEU A 1 103 ? 23.165 -15.561 -17.848 1.00 53.12 103 LEU A O 1
ATOM 841 N N . ARG A 1 104 ? 21.686 -14.499 -19.174 1.00 46.81 104 ARG A N 1
ATOM 842 C CA . ARG A 1 104 ? 22.260 -14.986 -20.442 1.00 46.81 104 ARG A CA 1
ATOM 843 C C . ARG A 1 104 ? 23.617 -14.345 -20.727 1.00 46.81 104 ARG A C 1
ATOM 845 O O . ARG A 1 104 ? 24.534 -15.058 -21.118 1.00 46.81 104 ARG A O 1
ATOM 852 N N . ASP A 1 105 ? 23.764 -13.055 -20.442 1.00 51.50 105 ASP A N 1
ATOM 853 C CA . ASP A 1 105 ? 25.028 -12.336 -20.653 1.00 51.50 105 ASP A CA 1
ATOM 854 C C . ASP A 1 105 ? 26.137 -12.778 -19.682 1.00 51.50 105 ASP A C 1
ATOM 856 O O . ASP A 1 105 ? 27.316 -12.701 -20.011 1.00 51.50 105 ASP A O 1
ATOM 860 N N . PHE A 1 106 ? 25.781 -13.315 -18.509 1.00 53.19 106 PHE A N 1
ATOM 861 C CA . PHE A 1 106 ? 26.754 -13.870 -17.559 1.00 53.19 106 PHE A CA 1
ATOM 862 C C . PHE A 1 106 ? 27.300 -15.250 -17.979 1.00 53.19 106 PHE A C 1
ATOM 864 O O . PHE A 1 106 ? 28.334 -15.674 -17.478 1.00 53.19 106 PHE A O 1
ATOM 871 N N . GLY A 1 107 ? 26.625 -15.960 -18.892 1.00 46.53 107 GLY A N 1
ATOM 872 C CA . GLY A 1 107 ? 27.053 -17.274 -19.396 1.00 46.53 107 GLY A CA 1
ATOM 873 C C . GLY A 1 107 ? 27.945 -17.229 -20.642 1.00 46.53 107 GLY A C 1
ATOM 874 O O . GLY A 1 107 ? 28.282 -18.284 -21.174 1.00 46.53 107 GLY A O 1
ATOM 875 N N . LEU A 1 108 ? 28.285 -16.031 -21.128 1.00 48.84 108 LEU A N 1
ATOM 876 C CA . LEU A 1 108 ? 29.125 -15.801 -22.311 1.00 48.84 108 LEU A CA 1
ATOM 877 C C . LEU A 1 108 ? 30.459 -15.102 -21.977 1.00 48.84 108 LEU A C 1
ATOM 879 O O . LEU A 1 108 ? 31.121 -14.609 -22.889 1.00 48.84 108 LEU A O 1
ATOM 883 N N . ALA A 1 109 ? 30.851 -15.068 -20.698 1.00 43.22 109 ALA A N 1
ATOM 884 C CA . ALA A 1 109 ? 32.140 -14.548 -20.236 1.00 43.22 109 ALA A CA 1
ATOM 885 C C . ALA A 1 109 ? 33.056 -15.672 -19.736 1.00 43.22 109 ALA A C 1
ATOM 887 O O . ALA A 1 109 ? 32.556 -16.551 -18.996 1.00 43.22 109 ALA A O 1
#

pLDDT: mean 85.83, std 18.23, range [35.66, 98.56]

Sequence (109 aa):
MSAMSDLLPPDLHYVDDTQPGITRKKLRGKFAYFDPDGQRISDPGEVQRINALAVPPAYTDVWICADPRGHMQATGRDARGRKQYRYHVRWREVRDADKYSRLRDFGLA

Secondary structure (DSSP, 8-state):
--TTGGGS-TTSB---TTS--BEEEEETTEEEEE-TTS-EE--HHHHHHHHHT---TT-EEEEE-S-TTBSEEEEEE-TTS-EEEEE-HHHHHHHHHHHHHHHHHGGG-

=== Feature glossary ===
Annotated list of the representations used here:

Nearest PDB structures. The Foldseek neighbor list gives the closest experimentally determined structures in the PDB, ranked by structural alignment. TM-score near 1 means near-identical fold; near 0.3 means only rough topology match. This is how one finds what a novel AlphaFold prediction most resembles in the solved-structure universe.

Foldseek 3Di. Foldseek's 3Di representation compresses backbone geometry into a per-residue letter drawn from a learned twenty-state alphabet. It captures the tertiary interaction pattern around each residue — which residues are packed against it in space, regardless of where they are in sequence.

Radius of gyration, Cα contacts, bounding box. Radius of gyration (Rg) is the root-mean-square distance of Cα atoms from their centroid — a single number for overall size and compactness. A globular domain of N residues has Rg ≈ 2.2·N^0.38 Å; an extended or disordered chain has a much larger Rg. The Cα contact count is the number of residue pairs whose Cα atoms are within 8 Å and are more than four positions apart in sequence — a standard proxy for tertiary packing density. The bounding box is the smallest axis-aligned box enclosing all Cα atoms.

InterPro / GO / CATH / organism. The annotation block draws on four external resources. InterPro: which protein families and domains the sequence belongs to. GO: standardized terms for what the protein does, what process it participates in, and where in the cell it acts. CATH: which structural fold it has in the CATH hierarchy. Organism: the species of origin.

mmCIF coordinates. The mmCIF block holds the 3D Cartesian coordinates of each backbone atom (N, Cα, C, O) in ångströms. mmCIF is the PDB's canonical archive format — a tagged-loop text representation of the atomic model.

pLDDT. pLDDT is the predicted lDDT-Cα score: AlphaFold's confidence that the local environment of each residue (all inter-atomic distances within 15 Å) is correctly placed. It is a per-residue number between 0 and 100, with higher meaning more reliable.

Backbone torsions (φ/ψ). φ (phi) and ψ (psi) are the two rotatable backbone dihedrals per residue: φ is the C(i-1)–N–Cα–C torsion, ψ is the N–Cα–C–N(i+1) torsion, both in degrees on (−180°, 180°]. α-helical residues cluster near (−60°, −45°); β-strand residues near (−120°, +130°). A Ramachandran plot is simply a scatter of (φ, ψ) for every residue.

B-factor. For experimental (PDB) structures, the B-factor (temperature factor) quantifies the positional spread of each atom in the crystal — a combination of thermal vibration and static disorder — in units of Å². High B-factors mark flexible loops or poorly resolved regions; low B-factors mark the rigid, well-ordered core.

Secondary structure (3-state, P-SEA). SS3 is a coarse helix/strand/coil call (letters a/b/c) made by the P-SEA algorithm from inter-Cα distances and dihedrals. It is less detailed than DSSP but needs only Cα positions.

Predicted aligned error. Predicted aligned error is AlphaFold's pairwise confidence. Unlike pLDDT (per-residue), PAE is per-residue-pair and captures whether two parts of the structure are correctly placed relative to each other. Units are ångströms of expected positional error.

Solvent-accessible surface area. Solvent-accessible surface area (SASA) is the area in Å² traced out by the centre of a 1.4 Å probe sphere (a water molecule) rolled over the protein's van der Waals surface (Shrake–Rupley / Lee–Richards construction). Buried residues have near-zero SASA; fully exposed residues can exceed 200 Å². The total SASA scales roughly with the number of surface residues.

Secondary structure (8-state, DSSP). The SS8 string is DSSP's per-residue secondary-structure call. α-helix (H) means an i→i+4 H-bond ladder; β-strand (E) means the residue participates in a β-sheet; 3₁₀ (G) and π (I) are tighter and wider helices; T/S are turns/bends; '-' is loop.

Rendered structure images. Structure images are PyMOL renders from six orthogonal camera directions. Cartoon representation draws helices as coils and strands as arrows; sticks shows the backbone as bonds; surface shows the solvent-excluded envelope. Rainbow coloring maps sequence position to hue (blue→red, N→C); chain coloring assigns a distinct color per polypeptide.

Sequence. The amino-acid sequence is the protein's primary structure: the linear order of residues from the N-terminus to the C-terminus, written in one-letter code. Every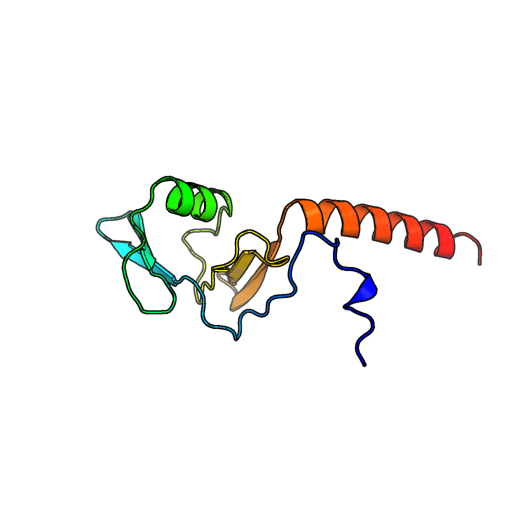thing else here — the 3D coordinates, the secondary structure, the domain annotations — is ultimately a consequence of this string.

Contact-map, Ramachandran, and PAE plots. Three diagnostic plots accompany the record. The Cα contact map visualizes the tertiary structure as a 2D adjacency matrix (8 Å cutoff, sequence-local contacts suppressed). The Ramachandran plot shows the distribution of backbone (φ, ψ) torsions, with points in the α and β basins reflecting secondary structure content. The PAE plot shows AlphaFold's inter-residue confidence as a color matrix.